Protein AF-A0A392RLE0-F1 (afdb_monomer_lite)

Organism: NCBI:txid97028

Secondary structure (DSSP, 8-state):
----------------------SS---EEEEEEEEETTTEEEEEEEEEE-TT--EEEEEEE-

Foldseek 3Di:
DDDDPPPPPPPDPPPPPPDDDDPPWDKDKDKDWDADPPPGTPKIKIWIATPVRDGDDMDMDD

Sequence (62 aa):
SLMDHHSVVPVEDLGPVRWEKSEGELLKCDVDVAFVVSYGVTSMSLYFRDTNGHYVAALTQW

Radius of gyration: 16.46 Å; chains: 1; bounding box: 30×25×52 Å

Structure (mmCIF, N/CA/C/O backbone):
data_AF-A0A392RLE0-F1
#
_entry.id   AF-A0A392RLE0-F1
#
loop_
_atom_site.group_PDB
_atom_site.id
_atom_site.type_symbol
_atom_site.label_atom_id
_atom_site.label_alt_id
_atom_site.label_comp_id
_atom_site.label_asym_id
_atom_site.label_entity_id
_atom_site.label_seq_id
_atom_site.pdbx_PDB_ins_code
_atom_site.Cartn_x
_atom_site.Cartn_y
_atom_site.Cartn_z
_atom_site.occupancy
_atom_site.B_iso_or_equiv
_atom_site.auth_seq_id
_atom_site.auth_comp_id
_atom_site.auth_asym_id
_atom_site.auth_atom_id
_atom_site.pdbx_PDB_model_num
ATOM 1 N N . SER A 1 1 ? -6.955 11.062 -38.663 1.00 40.25 1 SER A N 1
ATOM 2 C CA . SER A 1 1 ? -6.521 9.912 -37.855 1.00 40.25 1 SER A CA 1
ATOM 3 C C . SER A 1 1 ? -6.421 10.398 -36.425 1.00 40.25 1 SER A C 1
ATOM 5 O O . SER A 1 1 ? -5.630 11.296 -36.171 1.00 40.25 1 SER A O 1
ATOM 7 N N . LEU A 1 2 ? -7.334 9.947 -35.567 1.00 46.69 2 LEU A N 1
ATOM 8 C CA . LEU A 1 2 ? -7.474 10.374 -34.176 1.00 46.69 2 LEU A CA 1
ATOM 9 C C . LEU A 1 2 ? -6.500 9.535 -33.338 1.00 46.69 2 LEU A C 1
ATOM 11 O O . LEU A 1 2 ? -6.691 8.329 -33.222 1.00 46.69 2 LEU A O 1
ATOM 15 N N . MET A 1 3 ? -5.441 10.145 -32.815 1.00 44.75 3 MET A N 1
ATOM 16 C CA . MET A 1 3 ? -4.624 9.549 -31.758 1.00 44.75 3 MET A CA 1
ATOM 17 C C . MET A 1 3 ? -4.662 10.535 -30.601 1.00 44.75 3 MET A C 1
ATOM 19 O O . MET A 1 3 ? -4.025 11.587 -30.635 1.00 44.75 3 MET A O 1
ATOM 23 N N . ASP A 1 4 ? -5.534 10.212 -29.654 1.00 43.50 4 ASP A N 1
ATOM 24 C CA . ASP A 1 4 ? -5.698 10.892 -28.382 1.00 43.50 4 ASP A CA 1
ATOM 25 C C . ASP A 1 4 ? -4.334 10.901 -27.675 1.00 43.50 4 ASP A C 1
ATOM 27 O O . ASP A 1 4 ? -3.734 9.847 -27.444 1.00 43.50 4 ASP A O 1
ATOM 31 N N . HIS A 1 5 ? -3.796 12.090 -27.398 1.00 57.84 5 HIS A N 1
ATOM 32 C CA . HIS A 1 5 ? -2.672 12.229 -26.481 1.00 57.84 5 HIS A CA 1
ATOM 33 C C . HIS A 1 5 ? -3.219 11.858 -25.106 1.00 57.84 5 HIS A C 1
ATOM 35 O O . HIS A 1 5 ? -3.771 12.706 -24.406 1.00 57.84 5 HIS A O 1
ATOM 41 N N . HIS A 1 6 ? -3.094 10.587 -24.725 1.00 47.44 6 HIS A N 1
ATOM 42 C CA . HIS A 1 6 ? -3.262 10.202 -23.336 1.00 47.44 6 HIS A CA 1
ATOM 43 C C . HIS A 1 6 ? -2.315 11.084 -22.525 1.00 47.44 6 HIS A C 1
ATOM 45 O O . HIS A 1 6 ? -1.093 10.980 -22.644 1.00 47.44 6 HIS A O 1
ATOM 51 N N . SER A 1 7 ? -2.896 12.019 -21.776 1.00 51.56 7 SER A N 1
ATOM 52 C CA . SER A 1 7 ? -2.177 12.859 -20.834 1.00 51.56 7 SER A CA 1
ATOM 53 C C . SER A 1 7 ? -1.608 11.929 -19.771 1.00 51.56 7 SER A C 1
ATOM 55 O O . SER A 1 7 ? -2.281 11.560 -18.812 1.00 51.56 7 SER A O 1
ATOM 57 N N . VAL A 1 8 ? -0.376 11.475 -19.987 1.00 59.25 8 VAL A N 1
ATOM 58 C CA . VAL A 1 8 ? 0.419 10.867 -18.930 1.00 59.25 8 VAL A CA 1
ATOM 59 C C . VAL A 1 8 ? 0.861 12.035 -18.069 1.00 59.25 8 VAL A C 1
ATOM 61 O O . VAL A 1 8 ? 1.849 12.706 -18.363 1.00 59.25 8 VAL A O 1
ATOM 64 N N . VAL A 1 9 ? 0.052 12.334 -17.056 1.00 59.88 9 VAL A N 1
ATOM 65 C CA . VAL A 1 9 ? 0.437 13.254 -15.992 1.00 59.88 9 VAL A CA 1
ATOM 66 C C . VAL A 1 9 ? 1.664 12.627 -15.324 1.00 59.88 9 VAL A C 1
ATOM 68 O O . VAL A 1 9 ? 1.565 11.490 -14.851 1.00 59.88 9 VAL A O 1
ATOM 71 N N . PRO A 1 10 ? 2.833 13.293 -15.329 1.00 55.34 10 PRO A N 1
ATOM 72 C CA . PRO A 1 10 ? 3.964 12.839 -14.539 1.00 55.34 10 PRO A CA 1
ATOM 73 C C . PRO A 1 10 ? 3.482 12.760 -13.100 1.00 55.34 10 PRO A C 1
ATOM 75 O O . PRO A 1 10 ? 2.890 13.721 -12.614 1.00 55.34 10 PRO A O 1
ATOM 78 N N . VAL A 1 11 ? 3.683 11.616 -12.448 1.00 58.38 11 VAL A N 1
ATOM 79 C CA . VAL A 1 11 ? 3.441 11.486 -11.013 1.00 58.38 11 VAL A CA 1
ATOM 80 C C . VAL A 1 11 ? 4.25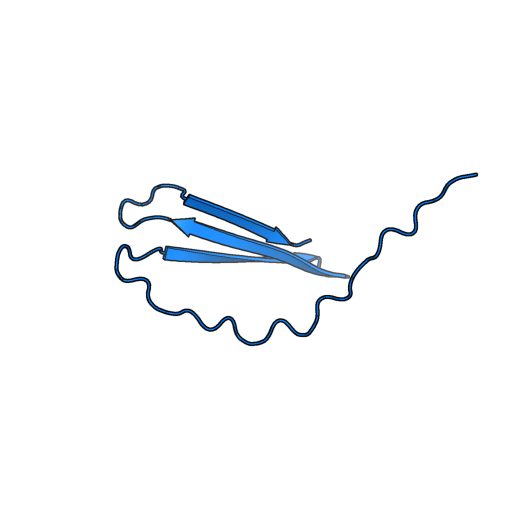9 12.581 -10.340 1.00 58.38 11 VAL A C 1
ATOM 82 O O . VAL A 1 11 ? 5.486 12.502 -10.273 1.00 58.38 11 VAL A O 1
ATOM 85 N N . GLU A 1 12 ? 3.573 13.653 -9.945 1.00 60.81 12 GLU A N 1
ATOM 86 C CA . GLU A 1 12 ? 4.149 14.687 -9.110 1.00 60.81 12 GLU A CA 1
ATOM 87 C C . GLU A 1 12 ? 4.625 13.976 -7.853 1.00 60.81 12 GLU A C 1
ATOM 89 O O . GLU A 1 12 ? 3.890 13.149 -7.308 1.00 60.81 12 GLU A O 1
ATOM 94 N N . ASP A 1 13 ? 5.890 14.228 -7.510 1.00 59.19 13 ASP A N 1
ATOM 95 C CA . ASP A 1 13 ? 6.609 13.754 -6.331 1.00 59.19 13 ASP A CA 1
ATOM 96 C C . ASP A 1 13 ? 5.635 13.225 -5.273 1.00 59.19 13 ASP A C 1
ATOM 98 O O . ASP A 1 13 ? 4.916 14.013 -4.650 1.00 59.19 13 ASP A O 1
ATOM 102 N N . LEU A 1 14 ? 5.530 11.888 -5.163 1.00 55.06 14 LEU A N 1
ATOM 103 C CA . LEU A 1 14 ? 4.688 11.211 -4.175 1.00 55.06 14 LEU A CA 1
ATOM 104 C C . LEU A 1 14 ? 5.276 11.538 -2.807 1.00 55.06 14 LEU A C 1
ATOM 106 O O . LEU A 1 14 ? 5.994 10.734 -2.209 1.00 55.06 14 LEU A O 1
ATOM 110 N N . GLY A 1 15 ? 5.009 12.755 -2.336 1.00 64.31 15 GLY A N 1
ATOM 111 C CA . GLY A 1 15 ? 5.426 13.227 -1.039 1.00 64.31 15 GLY A CA 1
ATOM 112 C C . GLY A 1 15 ? 5.015 12.190 0.000 1.00 64.31 15 GLY A C 1
ATOM 113 O O . GLY A 1 15 ? 4.033 11.468 -0.206 1.00 64.31 15 GLY A O 1
ATOM 114 N N . PRO A 1 16 ? 5.770 12.069 1.103 1.00 54.22 16 PRO A N 1
ATOM 115 C CA . PRO A 1 16 ? 5.512 11.056 2.114 1.00 54.22 16 PRO A CA 1
ATOM 116 C C . PRO A 1 16 ? 4.020 11.024 2.443 1.00 54.22 16 PRO A C 1
ATOM 118 O O . PRO A 1 16 ? 3.457 12.036 2.870 1.00 54.22 16 PRO A O 1
ATOM 121 N N . VAL A 1 17 ? 3.385 9.873 2.190 1.00 58.91 17 VAL A N 1
ATOM 122 C CA . VAL A 1 17 ? 1.957 9.669 2.443 1.00 58.91 17 VAL A CA 1
ATOM 123 C C . VAL A 1 17 ? 1.734 9.911 3.930 1.00 58.91 17 VAL A C 1
ATOM 125 O O . VAL A 1 17 ? 2.121 9.107 4.782 1.00 58.91 17 VAL A O 1
ATOM 128 N N . ARG A 1 18 ? 1.173 11.077 4.252 1.00 67.94 18 ARG A N 1
ATOM 129 C CA . ARG A 1 18 ? 0.860 11.470 5.621 1.00 67.94 18 ARG A CA 1
ATOM 130 C C . ARG A 1 18 ? -0.418 10.746 6.013 1.00 67.94 18 ARG A C 1
ATOM 132 O O . ARG A 1 18 ? -1.517 11.206 5.732 1.00 67.94 18 ARG A O 1
ATOM 139 N N . TRP A 1 19 ? -0.254 9.587 6.636 1.00 61.34 19 TRP A N 1
ATOM 140 C CA . TRP A 1 19 ? -1.361 8.835 7.208 1.00 61.34 19 TRP A CA 1
ATOM 141 C C . TRP A 1 19 ? -1.914 9.576 8.432 1.00 61.34 19 TRP A C 1
ATOM 143 O O . TRP A 1 19 ? -1.249 9.657 9.465 1.00 61.34 19 TRP A O 1
ATOM 153 N N . GLU A 1 20 ? -3.129 10.113 8.329 1.00 58.75 20 GLU A N 1
ATOM 154 C CA . GLU A 1 20 ? -3.927 10.500 9.495 1.00 58.75 20 GLU A CA 1
ATOM 155 C C . GLU A 1 20 ? -4.653 9.262 10.033 1.00 58.75 20 GLU A C 1
ATOM 157 O O . GLU A 1 20 ? -5.226 8.474 9.278 1.00 58.75 20 GLU A O 1
ATOM 162 N N . LYS A 1 21 ? -4.612 9.054 11.353 1.00 53.00 21 LYS A N 1
ATOM 163 C CA . LYS A 1 21 ? -5.357 7.970 11.997 1.00 53.00 21 LYS A CA 1
ATOM 164 C C . LYS A 1 21 ? -6.849 8.290 11.880 1.00 53.00 21 LYS A C 1
ATOM 166 O O . LYS A 1 21 ? -7.323 9.204 12.545 1.00 53.00 21 LYS A O 1
ATOM 171 N N . SER A 1 22 ? -7.578 7.539 11.059 1.00 56.62 22 SER A N 1
ATOM 172 C CA . SER A 1 22 ? -9.042 7.581 11.064 1.00 56.62 22 SER A CA 1
ATOM 173 C C . SER A 1 22 ? -9.552 7.182 12.455 1.00 56.62 22 SER A C 1
ATOM 175 O O . SER A 1 22 ? -9.130 6.163 13.013 1.00 56.62 22 SER A O 1
ATOM 177 N N . GLU A 1 23 ? -10.446 7.984 13.037 1.00 63.00 23 GLU A N 1
ATOM 178 C CA . GLU A 1 23 ? -11.258 7.541 14.169 1.00 63.00 23 GLU A CA 1
ATOM 179 C C . GLU A 1 23 ? -12.275 6.517 13.656 1.00 63.00 23 GLU A C 1
ATOM 181 O O . GLU A 1 23 ? -13.360 6.876 13.208 1.00 63.00 23 GLU A O 1
ATOM 186 N N . GLY A 1 24 ? -11.917 5.232 13.665 1.00 66.25 24 GLY A N 1
ATOM 187 C CA . GLY A 1 24 ? -12.896 4.195 13.345 1.00 66.25 24 GLY A CA 1
ATOM 188 C C . GLY A 1 24 ? -12.357 2.784 13.197 1.00 66.25 24 GLY A C 1
ATOM 189 O O . GLY A 1 24 ? -12.908 1.875 13.804 1.00 66.25 24 GLY A O 1
ATOM 190 N N . GLU A 1 25 ? -11.275 2.564 12.451 1.00 70.69 25 GLU A N 1
ATOM 191 C CA . GLU A 1 25 ? -10.802 1.197 12.205 1.00 70.69 25 GLU A CA 1
ATOM 192 C C . GLU A 1 25 ? -9.326 1.184 11.794 1.00 70.69 25 GLU A C 1
ATOM 194 O O . GLU A 1 25 ? -8.900 1.918 10.904 1.00 70.69 25 GLU A O 1
ATOM 199 N N . LEU A 1 26 ? -8.516 0.371 12.478 1.00 75.94 26 LEU A N 1
ATOM 200 C CA . LEU A 1 26 ? -7.112 0.180 12.124 1.00 75.94 26 LEU A CA 1
ATOM 201 C C . LEU A 1 26 ? -7.039 -0.745 10.911 1.00 75.94 26 LEU A C 1
ATOM 203 O O . LEU A 1 26 ? -7.303 -1.939 11.025 1.00 75.94 26 LEU A O 1
ATOM 207 N N . LEU A 1 27 ? -6.643 -0.206 9.765 1.00 82.19 27 LEU A N 1
ATOM 208 C CA . LEU A 1 27 ? -6.304 -1.023 8.608 1.00 82.19 27 LEU A CA 1
ATOM 209 C C . LEU A 1 27 ? -4.830 -1.422 8.675 1.00 82.19 27 LEU A C 1
ATOM 211 O O . LEU A 1 27 ? -3.961 -0.606 8.989 1.00 82.19 27 LEU A O 1
ATOM 215 N N . LYS A 1 28 ? -4.534 -2.677 8.347 1.00 87.12 28 LYS A N 1
ATOM 216 C CA . LYS A 1 28 ? -3.166 -3.135 8.104 1.00 87.12 28 LYS A CA 1
ATOM 217 C C . LYS A 1 28 ? -2.845 -2.941 6.625 1.00 87.12 28 LYS A C 1
ATOM 219 O O . LYS A 1 28 ? -3.605 -3.403 5.782 1.00 87.12 28 LYS A O 1
ATOM 224 N N . CYS A 1 29 ? -1.716 -2.308 6.319 1.00 88.69 29 CYS A N 1
ATOM 225 C CA . CYS A 1 29 ? -1.186 -2.212 4.960 1.00 88.69 29 CYS A CA 1
ATOM 226 C C . CYS A 1 29 ? 0.019 -3.154 4.811 1.00 88.69 29 CYS A C 1
ATOM 228 O O . CYS A 1 29 ? 0.996 -3.021 5.549 1.00 88.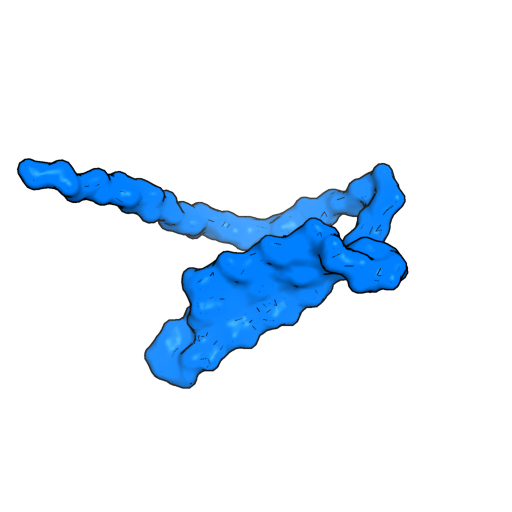69 29 CYS A O 1
ATOM 230 N N . ASP A 1 30 ? -0.064 -4.107 3.885 1.00 91.06 30 ASP A N 1
ATOM 231 C CA . ASP A 1 30 ? 1.063 -4.908 3.409 1.00 91.06 30 ASP A CA 1
ATOM 232 C C . ASP A 1 30 ? 1.608 -4.251 2.123 1.00 91.06 30 ASP A C 1
ATOM 234 O O . ASP A 1 30 ? 0.832 -3.861 1.249 1.00 91.06 30 ASP A O 1
ATOM 238 N N . VAL A 1 31 ? 2.932 -4.112 2.008 1.00 90.88 31 VAL A N 1
ATOM 239 C CA . VAL A 1 31 ? 3.604 -3.525 0.835 1.00 90.88 31 VAL A CA 1
ATOM 240 C C . VAL A 1 31 ? 4.494 -4.583 0.196 1.00 90.88 31 VAL A C 1
ATOM 242 O O . VAL A 1 31 ? 5.302 -5.197 0.892 1.00 90.88 31 VAL A O 1
ATOM 245 N N . ASP A 1 32 ? 4.365 -4.769 -1.115 1.00 93.25 32 ASP A N 1
ATOM 246 C CA . ASP A 1 32 ? 5.218 -5.654 -1.911 1.00 93.25 32 ASP A CA 1
ATOM 247 C C . ASP A 1 32 ? 5.808 -4.900 -3.111 1.00 93.25 32 ASP A C 1
ATOM 249 O O . ASP A 1 32 ? 5.148 -4.056 -3.725 1.00 93.25 32 ASP A O 1
ATOM 253 N N . VAL A 1 33 ? 7.075 -5.177 -3.421 1.00 90.12 33 VAL A N 1
ATOM 254 C CA . VAL A 1 33 ? 7.823 -4.515 -4.495 1.00 90.12 33 VAL A CA 1
ATOM 255 C C . VAL A 1 33 ? 8.525 -5.580 -5.324 1.00 90.12 33 VAL A C 1
ATOM 257 O O . VAL A 1 33 ? 9.376 -6.309 -4.813 1.00 90.12 33 VAL A O 1
ATOM 260 N N . ALA A 1 34 ? 8.205 -5.634 -6.616 1.00 91.25 34 ALA A N 1
ATOM 261 C CA . ALA A 1 34 ? 8.837 -6.550 -7.552 1.00 91.25 34 ALA A CA 1
ATOM 262 C C . ALA A 1 34 ? 9.839 -5.810 -8.437 1.00 91.25 34 ALA A C 1
ATOM 264 O O . ALA A 1 34 ? 9.594 -4.692 -8.900 1.00 91.25 34 ALA A O 1
ATOM 265 N N . PHE A 1 35 ? 10.964 -6.471 -8.694 1.00 90.56 35 PHE A N 1
ATOM 266 C CA . PHE A 1 35 ? 12.042 -5.961 -9.528 1.00 90.56 35 PHE A CA 1
ATOM 267 C C . PHE A 1 35 ? 12.302 -6.921 -10.680 1.00 90.56 35 PHE A C 1
ATOM 269 O O . PHE A 1 35 ? 12.330 -8.139 -10.490 1.00 90.56 35 PHE A O 1
ATOM 276 N N . VAL A 1 36 ? 12.613 -6.370 -11.849 1.00 88.88 36 VAL A N 1
ATOM 277 C CA . VAL A 1 36 ? 13.251 -7.123 -12.928 1.00 88.88 36 VAL A CA 1
ATOM 278 C C . VAL A 1 36 ? 14.691 -6.648 -13.023 1.00 88.88 36 VAL A C 1
ATOM 280 O O . VAL A 1 36 ? 14.956 -5.455 -13.161 1.00 88.88 36 VAL A O 1
ATOM 283 N N . VAL A 1 37 ? 15.618 -7.607 -12.949 1.00 82.81 37 VAL A N 1
ATOM 284 C CA . VAL A 1 37 ? 17.077 -7.423 -12.796 1.00 82.81 37 VAL A CA 1
ATOM 285 C C . VAL A 1 37 ? 17.681 -6.391 -13.761 1.00 82.81 37 VAL A C 1
ATOM 287 O O . VAL A 1 37 ? 18.675 -5.752 -13.433 1.00 82.81 37 VAL A O 1
ATOM 290 N N . SER A 1 38 ? 17.078 -6.193 -14.931 1.00 85.38 38 SER A N 1
ATOM 291 C CA . SER A 1 38 ? 17.542 -5.276 -15.977 1.00 85.38 38 SER A CA 1
ATOM 292 C C . SER A 1 38 ? 16.757 -3.963 -16.106 1.00 85.38 38 SER A C 1
ATOM 294 O O . SER A 1 38 ? 17.176 -3.107 -16.880 1.00 85.38 38 SER A O 1
ATOM 296 N N . TYR A 1 39 ? 15.640 -3.790 -15.393 1.00 74.38 39 TYR A N 1
ATOM 297 C CA . TYR A 1 39 ? 14.718 -2.656 -15.583 1.00 74.38 39 TYR A CA 1
ATOM 298 C C . TYR A 1 39 ? 14.413 -1.864 -14.300 1.00 74.38 39 TYR A C 1
ATOM 300 O O . TYR A 1 39 ? 13.831 -0.788 -14.386 1.00 74.38 39 TYR A O 1
ATOM 308 N N . GLY A 1 40 ? 14.844 -2.345 -13.127 1.00 83.62 40 GLY A N 1
ATOM 309 C CA . GLY A 1 40 ? 14.586 -1.693 -11.838 1.00 83.62 40 GLY A CA 1
ATOM 310 C C . GLY A 1 40 ? 13.321 -2.222 -11.159 1.00 83.62 40 GLY A C 1
ATOM 311 O O . GLY A 1 40 ? 12.991 -3.400 -11.308 1.00 83.62 40 GLY A O 1
ATOM 312 N N . VAL A 1 41 ? 12.644 -1.370 -10.377 1.00 83.75 41 VAL A N 1
ATOM 313 C CA . VAL A 1 41 ? 11.314 -1.683 -9.822 1.00 83.75 41 VAL A CA 1
ATOM 314 C C . VAL A 1 41 ? 10.340 -1.782 -10.988 1.00 83.75 41 VAL A C 1
ATOM 316 O O . VAL A 1 41 ? 10.197 -0.830 -11.746 1.00 83.75 41 VAL A O 1
ATOM 319 N N . THR A 1 42 ? 9.685 -2.926 -11.123 1.00 88.19 42 THR A N 1
ATOM 320 C CA . THR A 1 42 ? 8.721 -3.195 -12.199 1.00 88.19 42 THR A CA 1
ATOM 321 C C . THR A 1 42 ? 7.288 -3.264 -11.724 1.00 88.19 42 THR A C 1
ATOM 323 O O . THR A 1 42 ? 6.381 -3.321 -12.543 1.00 88.19 42 THR A O 1
ATOM 326 N N . SER A 1 43 ? 7.081 -3.344 -10.413 1.00 89.50 43 SER A N 1
ATOM 327 C CA . SER A 1 43 ? 5.772 -3.103 -9.833 1.00 89.50 43 SER A CA 1
ATOM 328 C C . SER A 1 43 ? 5.874 -2.816 -8.344 1.00 89.50 43 SER A C 1
ATOM 330 O O . SER A 1 43 ? 6.725 -3.370 -7.646 1.00 89.50 43 SER A O 1
ATOM 332 N N . MET A 1 44 ? 4.944 -2.015 -7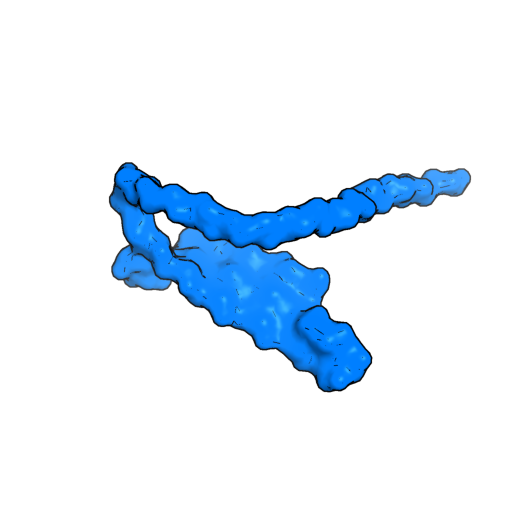.845 1.00 92.56 44 MET A N 1
ATOM 333 C CA . MET A 1 44 ? 4.697 -1.827 -6.421 1.00 92.56 44 MET A CA 1
ATOM 334 C C . MET A 1 44 ? 3.235 -2.139 -6.137 1.00 92.56 44 MET A C 1
ATOM 336 O O . MET A 1 44 ? 2.348 -1.684 -6.858 1.00 92.56 44 MET A O 1
ATOM 340 N N . SER A 1 45 ? 2.969 -2.901 -5.082 1.00 90.44 45 SER A N 1
ATOM 341 C CA . SER A 1 45 ? 1.609 -3.183 -4.648 1.00 90.44 45 SER A CA 1
ATOM 342 C C . SER A 1 45 ? 1.402 -2.860 -3.174 1.00 90.44 45 SER A C 1
ATOM 344 O O . SER A 1 45 ? 2.262 -3.108 -2.330 1.00 90.44 45 SER A O 1
ATOM 346 N N . LEU A 1 46 ? 0.249 -2.259 -2.886 1.00 91.44 46 LEU A N 1
ATOM 347 C CA . LEU A 1 46 ? -0.254 -2.020 -1.541 1.00 91.44 46 LEU A CA 1
ATOM 348 C C . LEU A 1 46 ? -1.504 -2.851 -1.344 1.00 91.44 46 LEU A C 1
ATOM 350 O O . LEU A 1 46 ? -2.373 -2.918 -2.218 1.00 91.44 46 LEU A O 1
ATOM 354 N N . TYR A 1 47 ? -1.614 -3.431 -0.163 1.00 90.88 47 TYR A N 1
ATOM 355 C CA . TYR A 1 47 ? -2.708 -4.309 0.153 1.00 90.88 47 TYR A CA 1
ATOM 356 C C . TYR A 1 47 ? -3.260 -4.030 1.555 1.00 90.88 47 TYR A C 1
ATOM 358 O O . TYR A 1 47 ? -2.535 -4.104 2.544 1.00 90.88 47 TYR A O 1
ATOM 366 N N . PHE A 1 48 ? -4.548 -3.686 1.638 1.00 87.12 48 PHE A N 1
ATOM 367 C CA . PHE A 1 48 ? -5.200 -3.236 2.866 1.00 87.12 48 PHE A CA 1
ATOM 368 C C . PHE A 1 48 ? -6.126 -4.311 3.431 1.00 87.12 48 PHE A C 1
ATOM 370 O O . PHE A 1 48 ? -7.050 -4.770 2.752 1.00 87.12 48 PHE A O 1
ATOM 377 N N . ARG A 1 49 ? -5.902 -4.661 4.700 1.00 90.06 49 ARG A N 1
ATOM 378 C CA . ARG A 1 49 ? -6.751 -5.557 5.492 1.00 90.06 49 ARG A CA 1
ATOM 379 C C . ARG A 1 49 ? -7.432 -4.809 6.629 1.00 90.06 49 ARG A C 1
ATOM 381 O O . ARG A 1 49 ? -6.809 -3.935 7.232 1.00 90.06 49 ARG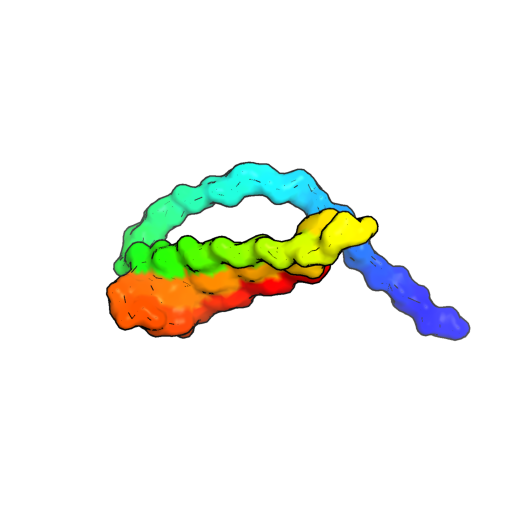 A O 1
ATOM 388 N N . ASP A 1 50 ? -8.655 -5.201 6.968 1.00 87.25 50 ASP A N 1
ATOM 389 C CA . ASP A 1 50 ? -9.269 -4.816 8.242 1.00 87.25 50 ASP A CA 1
ATOM 390 C C . ASP A 1 50 ? -8.626 -5.575 9.422 1.00 87.25 50 ASP A C 1
ATOM 392 O O . ASP A 1 50 ? -7.763 -6.447 9.254 1.00 87.25 50 ASP A O 1
ATOM 396 N N . THR A 1 51 ? -9.060 -5.255 10.640 1.00 85.56 51 THR A N 1
ATOM 397 C CA . THR A 1 51 ? -8.564 -5.900 11.870 1.00 85.56 51 THR A CA 1
ATOM 398 C C . THR A 1 51 ? -8.892 -7.395 11.968 1.00 85.56 51 THR A C 1
ATOM 400 O O . THR A 1 51 ? -8.220 -8.120 12.702 1.00 85.56 51 THR A O 1
ATOM 403 N N . ASN A 1 52 ? -9.871 -7.871 11.200 1.00 86.81 52 ASN A N 1
ATOM 404 C CA . ASN A 1 52 ? -10.279 -9.272 11.119 1.00 86.81 52 ASN A CA 1
ATOM 405 C C . ASN A 1 52 ? -9.529 -10.030 10.008 1.00 86.81 52 ASN A C 1
ATOM 407 O O . ASN A 1 52 ? -9.690 -11.241 9.860 1.00 86.81 52 ASN A O 1
ATOM 411 N N . GLY A 1 53 ? -8.689 -9.334 9.237 1.00 85.88 53 GLY A N 1
ATOM 412 C CA . GLY A 1 53 ? -7.918 -9.889 8.133 1.00 85.88 53 GLY A CA 1
ATOM 413 C C . GLY A 1 53 ? -8.653 -9.910 6.790 1.00 85.88 53 GLY A C 1
ATOM 414 O O . GLY A 1 53 ? -8.112 -10.484 5.837 1.00 85.88 53 GLY A O 1
ATOM 415 N N . HIS A 1 54 ? -9.836 -9.296 6.682 1.00 88.12 54 HIS A N 1
ATOM 416 C CA . HIS A 1 54 ? -10.578 -9.204 5.426 1.00 88.12 54 HIS A CA 1
ATOM 417 C C . HIS A 1 54 ? -9.927 -8.231 4.450 1.00 88.12 54 HIS A C 1
ATOM 419 O O . HIS A 1 54 ? -9.379 -7.205 4.845 1.00 88.12 54 HIS A O 1
ATOM 425 N N . TYR A 1 55 ? -10.039 -8.550 3.161 1.00 86.50 55 TYR A N 1
ATOM 426 C CA . TYR A 1 55 ? -9.556 -7.724 2.060 1.00 86.50 55 TYR A CA 1
ATOM 427 C C . TYR A 1 55 ? -10.450 -6.494 1.879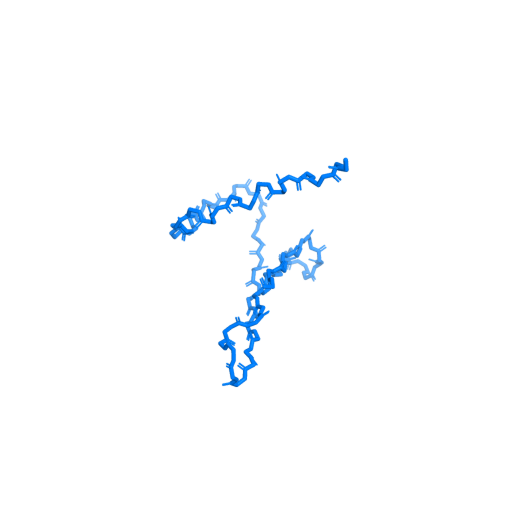 1.00 86.50 55 TYR A C 1
ATOM 429 O O . TYR A 1 55 ? -11.631 -6.639 1.578 1.00 86.50 55 TYR A O 1
ATOM 437 N N . VAL A 1 56 ? -9.878 -5.296 2.051 1.00 89.75 56 VAL A N 1
ATOM 438 C CA . VAL A 1 56 ? -10.604 -4.018 1.929 1.00 89.75 56 VAL A CA 1
ATOM 439 C C . VAL A 1 56 ? -10.268 -3.316 0.617 1.00 89.75 56 VAL A C 1
ATOM 441 O O . VAL A 1 56 ? -11.164 -2.876 -0.097 1.00 89.75 56 VAL A O 1
ATOM 444 N N . ALA A 1 57 ? -8.982 -3.218 0.277 1.00 87.75 57 ALA A N 1
ATOM 445 C CA . ALA A 1 57 ? -8.534 -2.560 -0.947 1.00 87.75 57 ALA A CA 1
ATOM 446 C C . ALA A 1 57 ? -7.154 -3.062 -1.386 1.00 87.75 57 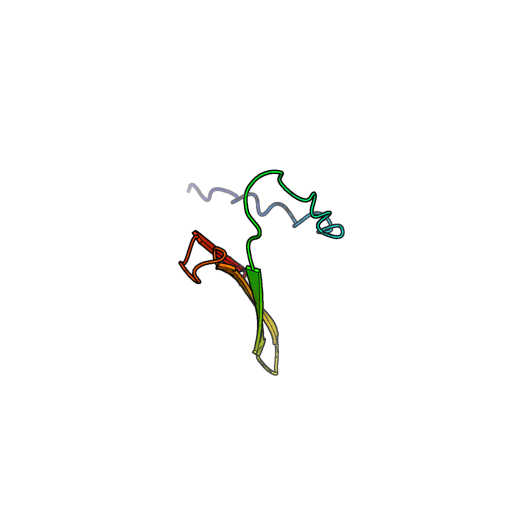ALA A C 1
ATOM 448 O O . ALA A 1 57 ? -6.374 -3.568 -0.578 1.00 87.75 57 ALA A O 1
ATOM 449 N N . ALA A 1 58 ? -6.840 -2.876 -2.666 1.00 89.62 58 ALA A N 1
ATOM 450 C CA . ALA A 1 58 ? -5.518 -3.120 -3.223 1.00 89.62 58 ALA A CA 1
ATOM 451 C C . ALA A 1 58 ? -5.172 -2.040 -4.252 1.00 89.62 58 ALA A C 1
ATOM 453 O O . ALA A 1 58 ? -6.042 -1.581 -4.993 1.00 89.62 58 ALA A O 1
ATOM 454 N N . LEU A 1 59 ? -3.899 -1.662 -4.304 1.00 90.62 59 LEU A N 1
ATOM 455 C CA . LEU A 1 59 ? -3.337 -0.789 -5.327 1.00 90.62 59 LEU A CA 1
ATOM 456 C C . LEU A 1 59 ? -2.160 -1.518 -5.974 1.00 90.62 59 LEU A C 1
ATOM 458 O O . LEU A 1 59 ? -1.326 -2.081 -5.269 1.00 90.62 59 LEU A O 1
ATOM 462 N N . THR A 1 60 ? -2.071 -1.495 -7.299 1.00 91.94 60 THR A N 1
ATOM 463 C CA . THR A 1 60 ? -0.903 -1.996 -8.030 1.00 91.94 60 THR A CA 1
ATOM 464 C C . THR A 1 60 ? -0.458 -0.941 -9.024 1.00 91.94 60 THR A C 1
ATOM 466 O O . THR A 1 60 ? -1.252 -0.476 -9.840 1.00 91.94 60 THR A O 1
ATOM 469 N N . GLN A 1 61 ? 0.812 -0.575 -8.936 1.00 87.31 61 GLN A N 1
ATOM 470 C CA . GLN A 1 61 ? 1.517 0.256 -9.894 1.00 87.31 61 GLN A CA 1
ATOM 471 C C . GLN A 1 61 ? 2.510 -0.626 -10.650 1.00 87.31 61 GLN A C 1
ATOM 473 O O . GLN A 1 61 ? 3.172 -1.460 -10.033 1.00 87.31 61 GLN A O 1
ATOM 478 N N . TRP A 1 62 ? 2.588 -0.432 -11.963 1.00 85.50 62 TRP A N 1
ATOM 479 C CA . TRP A 1 62 ? 3.535 -1.079 -12.871 1.00 85.50 62 TRP A CA 1
ATOM 480 C C . TRP A 1 62 ? 4.582 -0.061 -13.316 1.00 85.50 62 TRP A C 1
ATOM 482 O O . TRP A 1 62 ? 4.203 1.130 -13.428 1.00 85.50 62 TRP A O 1
#

pLDDT: mean 75.12, std 16.26, range [40.25, 93.25]